Protein AF-A0AAU2HCH5-F1 (afdb_monomer_lite)

Organism: NCBI:txid2975636

Sequence (55 aa):
MGFREDTVRARQAGYTAARAGRPLTDCPHSADSLLRLAWVRGYKAAHPPSVEVTD

Structure (mmCIF, N/CA/C/O backbone):
data_AF-A0AAU2HCH5-F1
#
_entry.id   AF-A0AAU2HCH5-F1
#
loop_
_atom_site.group_PDB
_atom_site.id
_atom_site.type_symbol
_atom_site.label_atom_id
_atom_site.label_alt_id
_atom_site.label_comp_id
_atom_site.label_asym_id
_atom_site.label_entity_id
_atom_site.label_seq_id
_atom_site.pdbx_PDB_ins_code
_atom_site.Cartn_x
_atom_site.Cartn_y
_atom_site.Cartn_z
_atom_site.occupancy
_atom_site.B_iso_or_equiv
_atom_site.auth_seq_id
_atom_site.auth_comp_id
_atom_site.auth_asym_id
_atom_site.auth_atom_id
_atom_site.pdbx_PDB_model_num
ATOM 1 N N . MET A 1 1 ? 9.309 0.183 -18.534 1.00 58.97 1 MET A N 1
ATOM 2 C CA . MET A 1 1 ? 9.047 0.553 -17.125 1.00 58.97 1 MET A CA 1
ATOM 3 C C . MET A 1 1 ? 10.186 -0.006 -16.296 1.00 58.97 1 MET A C 1
ATOM 5 O O . MET A 1 1 ? 10.587 -1.134 -16.565 1.00 58.97 1 MET A O 1
ATOM 9 N N . GLY A 1 2 ? 10.775 0.794 -15.408 1.00 86.00 2 GLY A N 1
ATOM 10 C CA . GLY A 1 2 ? 11.963 0.408 -14.637 1.00 86.00 2 GLY A CA 1
ATOM 11 C C . GLY A 1 2 ? 11.721 0.421 -13.129 1.00 86.00 2 GLY A C 1
ATOM 12 O O . GLY A 1 2 ? 10.895 1.182 -12.635 1.00 86.00 2 GLY A O 1
ATOM 13 N N . PHE A 1 3 ? 12.521 -0.347 -12.385 1.00 88.62 3 PHE A N 1
ATOM 14 C CA . PHE A 1 3 ? 12.374 -0.560 -10.937 1.00 88.62 3 PHE A CA 1
ATOM 15 C C . PHE A 1 3 ? 12.245 0.733 -10.101 1.00 88.62 3 PHE A C 1
ATOM 17 O O . PHE A 1 3 ? 11.466 0.802 -9.148 1.00 88.62 3 PHE A O 1
ATOM 24 N N . ARG A 1 4 ? 12.976 1.798 -10.468 1.00 90.62 4 ARG A N 1
ATOM 25 C CA . ARG A 1 4 ? 12.872 3.114 -9.809 1.00 90.62 4 ARG A CA 1
ATOM 26 C C . ARG A 1 4 ? 11.500 3.755 -10.022 1.00 90.62 4 ARG A C 1
ATOM 28 O O . ARG A 1 4 ? 10.933 4.316 -9.090 1.00 90.62 4 ARG A O 1
ATOM 35 N N . GLU A 1 5 ? 10.985 3.666 -11.241 1.00 95.31 5 GLU A N 1
ATOM 36 C CA . GLU A 1 5 ? 9.668 4.172 -11.617 1.00 95.31 5 GLU A CA 1
ATOM 37 C C . GLU A 1 5 ? 8.567 3.412 -10.864 1.00 95.31 5 GLU A C 1
ATOM 39 O O . GLU A 1 5 ? 7.681 4.029 -10.272 1.00 95.31 5 GLU A O 1
ATOM 44 N N . ASP A 1 6 ? 8.684 2.084 -10.790 1.00 95.69 6 ASP A N 1
ATOM 45 C CA . ASP A 1 6 ? 7.739 1.222 -10.073 1.00 95.69 6 ASP A CA 1
ATOM 46 C C . ASP A 1 6 ? 7.728 1.520 -8.570 1.00 95.69 6 ASP A C 1
ATOM 48 O O . ASP A 1 6 ? 6.669 1.584 -7.948 1.00 95.69 6 ASP A O 1
ATOM 52 N N . THR A 1 7 ? 8.896 1.802 -7.990 1.00 96.69 7 THR A N 1
ATOM 53 C CA . THR A 1 7 ? 9.025 2.212 -6.583 1.00 96.69 7 THR A CA 1
ATOM 54 C C . THR A 1 7 ? 8.295 3.532 -6.311 1.00 96.69 7 THR A C 1
ATOM 56 O O . THR A 1 7 ? 7.594 3.659 -5.303 1.00 96.69 7 THR A O 1
ATOM 59 N N . VAL A 1 8 ? 8.435 4.522 -7.201 1.00 97.50 8 VAL A N 1
ATOM 60 C CA . VAL A 1 8 ? 7.742 5.817 -7.069 1.00 97.50 8 VAL A CA 1
ATOM 61 C C . VAL A 1 8 ? 6.229 5.628 -7.176 1.00 97.50 8 VAL A C 1
ATOM 63 O O . VAL A 1 8 ? 5.492 6.139 -6.330 1.00 97.50 8 VAL A O 1
ATOM 66 N N . ARG A 1 9 ? 5.763 4.843 -8.155 1.00 97.25 9 ARG A N 1
ATOM 67 C CA . ARG A 1 9 ? 4.333 4.536 -8.320 1.00 97.25 9 ARG A CA 1
ATOM 68 C C . ARG A 1 9 ? 3.768 3.793 -7.114 1.00 97.25 9 ARG A C 1
ATOM 70 O O . ARG A 1 9 ? 2.705 4.166 -6.628 1.00 97.25 9 ARG A O 1
ATOM 77 N N . ALA A 1 10 ? 4.491 2.803 -6.592 1.00 97.94 10 ALA A N 1
ATOM 78 C CA . ALA A 1 10 ? 4.089 2.066 -5.399 1.00 97.94 10 ALA A CA 1
ATOM 79 C C . ALA A 1 10 ? 3.945 3.003 -4.191 1.00 97.94 10 ALA A C 1
ATOM 81 O O . ALA A 1 10 ? 2.924 2.968 -3.503 1.00 97.94 10 ALA A O 1
ATOM 82 N N . ARG A 1 11 ? 4.910 3.910 -3.975 1.00 98.00 11 ARG A N 1
ATOM 83 C CA . ARG A 1 11 ? 4.830 4.923 -2.910 1.00 98.00 11 ARG A CA 1
ATOM 84 C C . ARG A 1 11 ? 3.617 5.837 -3.072 1.00 98.00 11 ARG A C 1
ATOM 86 O O . ARG A 1 11 ? 2.902 6.063 -2.098 1.00 98.00 11 ARG A O 1
ATOM 93 N N . GLN A 1 12 ? 3.364 6.337 -4.280 1.00 98.25 12 GLN A N 1
ATOM 94 C CA . GLN A 1 12 ? 2.210 7.199 -4.535 1.00 98.25 12 GLN A CA 1
ATOM 95 C C . GLN A 1 12 ? 0.886 6.457 -4.307 1.00 98.25 12 GLN A C 1
ATOM 97 O O . GLN A 1 12 ? -0.022 6.998 -3.682 1.00 98.25 12 GLN A O 1
ATOM 102 N N . ALA A 1 13 ? 0.790 5.202 -4.750 1.00 98.06 13 ALA A N 1
ATOM 103 C CA . ALA A 1 13 ? -0.396 4.376 -4.552 1.00 98.06 13 ALA A CA 1
ATOM 104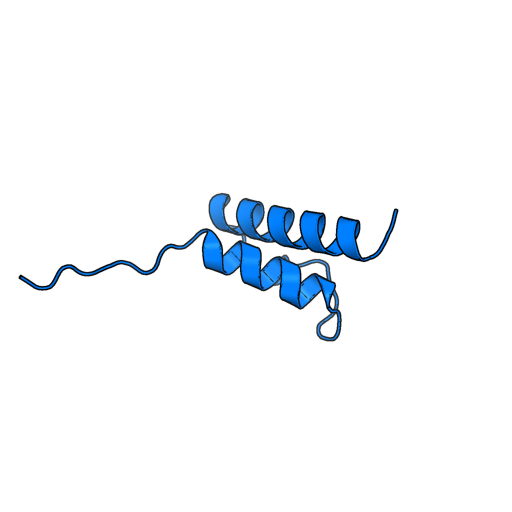 C C . ALA A 1 13 ? -0.703 4.155 -3.063 1.00 98.06 13 ALA A C 1
ATOM 106 O O . ALA A 1 13 ? -1.862 4.249 -2.660 1.00 98.06 13 ALA A O 1
ATOM 107 N N . GLY A 1 14 ? 0.322 3.922 -2.237 1.00 97.69 14 GLY A N 1
ATOM 108 C CA . GLY A 1 14 ? 0.149 3.787 -0.791 1.00 97.69 14 GLY A CA 1
ATOM 109 C C . GLY A 1 14 ? -0.342 5.069 -0.130 1.00 97.69 14 GLY A C 1
ATOM 110 O O . GLY A 1 14 ? -1.264 5.026 0.682 1.00 97.69 14 GLY A O 1
ATOM 111 N N . TYR A 1 15 ? 0.213 6.215 -0.526 1.00 97.81 15 TYR A N 1
ATOM 112 C CA . TYR A 1 15 ? -0.244 7.521 -0.049 1.00 97.81 15 TYR A CA 1
ATOM 113 C C . TYR A 1 15 ? -1.725 7.759 -0.379 1.00 97.81 15 TYR A C 1
ATOM 115 O O . TYR A 1 15 ? -2.511 8.119 0.498 1.00 97.81 15 TYR A O 1
ATOM 123 N N . THR A 1 16 ? -2.130 7.497 -1.624 1.00 97.62 16 THR A N 1
ATOM 124 C CA . THR A 1 16 ? -3.528 7.637 -2.055 1.00 97.62 16 THR A CA 1
ATOM 125 C C . THR A 1 16 ? -4.457 6.682 -1.304 1.00 97.62 16 THR A C 1
ATOM 127 O O . THR A 1 16 ? -5.537 7.095 -0.889 1.00 97.62 16 THR A O 1
ATOM 130 N N . ALA A 1 17 ? -4.046 5.429 -1.084 1.00 97.25 17 ALA A N 1
ATOM 131 C CA . ALA A 1 17 ? -4.834 4.452 -0.331 1.00 97.25 17 ALA A CA 1
ATOM 132 C C . ALA A 1 17 ? -5.107 4.917 1.107 1.00 97.25 17 ALA A C 1
ATOM 134 O O . ALA A 1 17 ? -6.253 4.880 1.550 1.00 97.25 17 ALA A O 1
ATOM 135 N N . ALA A 1 18 ? -4.083 5.430 1.793 1.00 96.25 18 ALA A N 1
ATOM 136 C CA . ALA A 1 18 ? -4.231 6.002 3.126 1.00 96.25 18 ALA A CA 1
ATOM 137 C C . ALA A 1 18 ? -5.171 7.216 3.143 1.00 96.25 18 ALA A C 1
ATOM 139 O O . ALA A 1 18 ? -6.069 7.288 3.977 1.00 96.25 18 ALA A O 1
ATOM 140 N N . ARG A 1 19 ? -5.022 8.145 2.189 1.00 95.38 19 ARG A N 1
ATOM 141 C CA . ARG A 1 19 ? -5.921 9.309 2.057 1.00 95.38 19 ARG A CA 1
ATOM 142 C C . ARG A 1 19 ? -7.371 8.915 1.769 1.00 95.38 19 ARG A C 1
ATOM 144 O O . ARG A 1 19 ? -8.274 9.649 2.152 1.00 95.38 19 ARG A O 1
ATOM 151 N N . ALA A 1 20 ? -7.582 7.777 1.115 1.00 96.56 20 ALA A N 1
ATOM 152 C CA . ALA A 1 20 ? -8.899 7.210 0.850 1.00 96.56 20 ALA A CA 1
ATOM 153 C C . ALA A 1 20 ? -9.454 6.360 2.013 1.00 96.56 20 ALA A C 1
ATOM 155 O O . ALA A 1 20 ? -10.533 5.793 1.872 1.00 96.56 20 ALA A O 1
ATOM 156 N N . GLY A 1 21 ? -8.731 6.227 3.134 1.00 95.56 21 GLY A N 1
ATOM 157 C CA . GLY A 1 21 ? -9.155 5.412 4.281 1.00 95.56 21 GLY A CA 1
ATOM 158 C C . GLY A 1 21 ? -9.146 3.900 4.023 1.00 95.56 21 GLY A C 1
ATOM 159 O O . GLY A 1 21 ? -9.780 3.148 4.760 1.00 95.56 21 GLY A O 1
ATOM 160 N N . ARG A 1 22 ? -8.453 3.438 2.974 1.00 96.81 22 ARG A N 1
ATOM 161 C CA . ARG A 1 22 ? -8.339 2.007 2.653 1.00 96.81 22 ARG A CA 1
ATOM 162 C C . ARG A 1 22 ? -7.406 1.312 3.644 1.00 96.81 22 ARG A C 1
ATOM 164 O O . ARG A 1 22 ? -6.426 1.928 4.045 1.00 96.81 22 ARG A O 1
ATOM 171 N N . PRO A 1 23 ? -7.639 0.042 4.006 1.00 94.75 23 PRO A N 1
ATOM 172 C CA . PRO A 1 23 ? -6.782 -0.660 4.955 1.00 94.75 23 PRO A CA 1
ATOM 173 C C . PRO A 1 23 ? -5.405 -1.003 4.362 1.00 94.75 23 PRO A C 1
ATOM 175 O O . PRO A 1 23 ? -5.239 -1.162 3.154 1.00 94.75 23 PRO A O 1
ATOM 178 N N . LEU A 1 24 ? -4.405 -1.209 5.229 1.00 92.88 24 LEU A N 1
ATOM 179 C CA . LEU A 1 2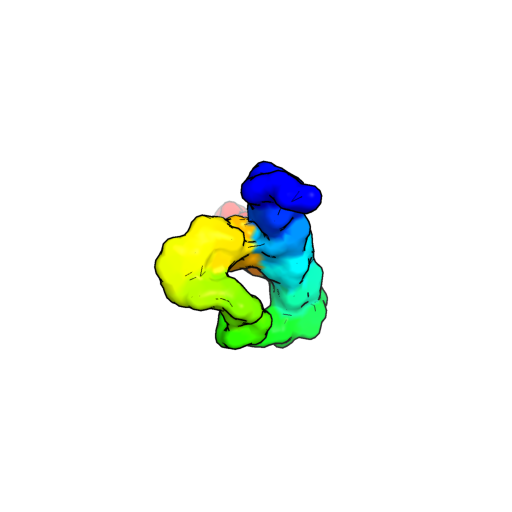4 ? -3.045 -1.613 4.829 1.00 92.88 24 LEU A CA 1
ATOM 180 C C . LEU A 1 24 ? -3.016 -2.960 4.071 1.00 92.88 24 LEU A C 1
ATOM 182 O O . LEU A 1 24 ? -2.107 -3.216 3.280 1.00 92.88 24 LEU A O 1
ATOM 186 N N . THR A 1 25 ? -4.007 -3.823 4.313 1.00 94.94 25 THR A N 1
ATOM 187 C CA . THR A 1 25 ? -4.181 -5.124 3.646 1.00 94.94 25 THR A CA 1
ATOM 188 C C . THR A 1 25 ? -4.476 -5.002 2.153 1.00 94.94 25 THR A C 1
ATOM 190 O O . THR A 1 25 ? -4.266 -5.970 1.432 1.00 94.94 25 THR A O 1
ATOM 193 N N . ASP A 1 26 ? -4.872 -3.819 1.673 1.00 96.12 26 ASP A N 1
ATOM 194 C CA . ASP A 1 26 ? -5.122 -3.556 0.250 1.00 96.12 26 ASP A CA 1
ATOM 195 C C . ASP A 1 26 ? -3.838 -3.404 -0.579 1.00 96.12 26 ASP A C 1
ATOM 197 O O . ASP A 1 26 ? -3.903 -3.220 -1.797 1.00 96.12 26 ASP A O 1
ATOM 201 N N . CYS A 1 27 ? -2.660 -3.451 0.052 1.00 96.00 27 CYS A N 1
ATOM 202 C CA . CYS A 1 27 ? -1.393 -3.419 -0.666 1.00 96.00 27 CYS A CA 1
ATOM 203 C C . CYS A 1 27 ? -1.283 -4.626 -1.625 1.00 96.00 27 CYS A C 1
ATOM 205 O O . CYS A 1 27 ? -1.234 -5.764 -1.153 1.00 96.00 27 CYS A O 1
ATOM 207 N N . PRO A 1 28 ? -1.163 -4.408 -2.952 1.00 94.88 28 PRO A N 1
ATOM 208 C CA . PRO A 1 28 ? -1.178 -5.486 -3.946 1.00 94.88 28 PRO A CA 1
ATOM 209 C C . PRO A 1 28 ? 0.164 -6.226 -4.063 1.00 94.88 28 PRO A C 1
ATOM 211 O O . PRO A 1 28 ? 0.285 -7.190 -4.815 1.00 94.88 28 PRO A O 1
ATOM 214 N N . HIS A 1 29 ? 1.202 -5.757 -3.367 1.00 95.69 29 HIS A N 1
ATOM 215 C CA . HIS A 1 29 ? 2.549 -6.309 -3.453 1.00 95.69 29 HIS A CA 1
ATOM 216 C C . HIS A 1 29 ? 2.777 -7.388 -2.386 1.00 95.69 29 HIS A C 1
ATOM 218 O O . HIS A 1 29 ? 2.394 -7.223 -1.220 1.00 95.69 29 HIS A O 1
ATOM 224 N N . SER A 1 30 ? 3.454 -8.473 -2.775 1.00 93.75 30 SER A N 1
ATOM 225 C CA . SER A 1 30 ? 3.841 -9.566 -1.875 1.00 93.75 30 SER A CA 1
ATOM 226 C C . SER A 1 30 ? 4.698 -9.076 -0.703 1.00 93.75 30 SER A C 1
ATOM 228 O O . SER A 1 30 ? 5.357 -8.037 -0.792 1.00 93.75 30 SER A O 1
ATOM 230 N N . ALA A 1 31 ? 4.675 -9.822 0.407 1.00 88.25 31 ALA A N 1
ATOM 231 C CA . ALA A 1 31 ? 5.344 -9.464 1.661 1.00 88.25 31 ALA A CA 1
ATOM 232 C C . ALA A 1 31 ? 6.833 -9.111 1.480 1.00 88.25 31 ALA A C 1
ATOM 234 O O . ALA A 1 31 ? 7.285 -8.103 2.021 1.00 88.25 31 ALA A O 1
ATOM 235 N N . ASP A 1 32 ? 7.544 -9.874 0.648 1.00 91.25 32 ASP A N 1
ATOM 236 C CA . ASP A 1 32 ? 8.991 -9.742 0.428 1.00 91.25 32 ASP A CA 1
ATOM 237 C C . ASP A 1 32 ? 9.364 -8.731 -0.671 1.00 91.25 32 ASP A C 1
ATOM 239 O O . ASP A 1 32 ? 10.538 -8.524 -0.981 1.00 91.25 32 ASP A O 1
ATOM 243 N N . SER A 1 33 ? 8.377 -8.081 -1.296 1.00 94.38 33 SER A N 1
ATOM 244 C CA . SER A 1 33 ? 8.629 -7.143 -2.387 1.00 94.38 33 SER A CA 1
ATOM 245 C C . SER A 1 33 ? 9.120 -5.786 -1.878 1.00 94.38 33 SE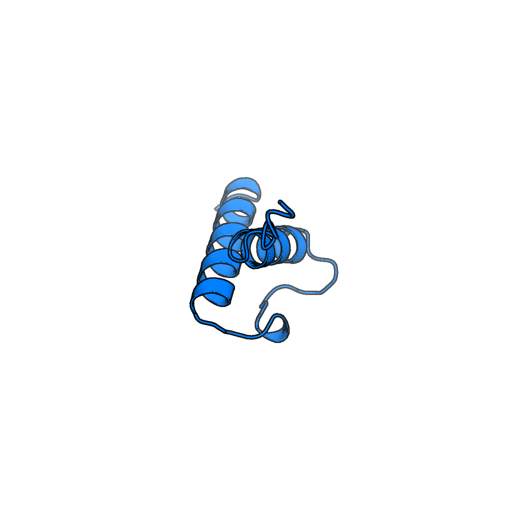R A C 1
ATOM 247 O O . SER A 1 33 ? 8.473 -5.130 -1.057 1.00 94.38 33 SER A O 1
ATOM 249 N N . LEU A 1 34 ? 10.194 -5.266 -2.480 1.00 95.44 34 LEU A N 1
ATOM 250 C CA . LEU A 1 34 ? 10.628 -3.877 -2.279 1.00 95.44 34 LEU A CA 1
ATOM 251 C C . LEU A 1 34 ? 9.537 -2.855 -2.661 1.00 95.44 34 LEU A C 1
ATOM 253 O O . LEU A 1 34 ? 9.491 -1.758 -2.098 1.00 95.44 34 LEU A O 1
ATOM 257 N N . LEU A 1 35 ? 8.604 -3.224 -3.546 1.00 97.25 35 LEU A N 1
ATOM 258 C CA . LEU A 1 35 ? 7.449 -2.387 -3.882 1.00 97.25 35 LEU A CA 1
ATOM 259 C C . LEU A 1 35 ? 6.445 -2.303 -2.724 1.00 97.25 35 LEU A C 1
ATOM 261 O O . LEU A 1 35 ? 5.863 -1.241 -2.500 1.00 97.25 35 LEU A O 1
ATOM 265 N N . ARG A 1 36 ? 6.299 -3.364 -1.917 1.00 97.25 36 ARG A N 1
ATOM 266 C CA . ARG A 1 36 ? 5.486 -3.324 -0.689 1.00 97.25 36 ARG A CA 1
ATOM 267 C C . ARG A 1 36 ? 6.062 -2.332 0.312 1.00 97.25 36 ARG A C 1
ATOM 269 O O . ARG A 1 36 ? 5.320 -1.527 0.868 1.00 97.25 36 ARG A O 1
ATOM 276 N N . LEU A 1 37 ? 7.382 -2.339 0.503 1.00 97.00 37 LEU A N 1
ATOM 277 C CA . LEU A 1 37 ? 8.074 -1.369 1.359 1.00 97.00 37 LEU A CA 1
ATOM 278 C C . LEU A 1 37 ? 7.832 0.072 0.891 1.00 97.00 37 LEU A C 1
ATOM 280 O O . LEU A 1 37 ? 7.529 0.946 1.707 1.00 97.00 37 LEU A O 1
ATOM 284 N N . ALA A 1 38 ? 7.932 0.323 -0.416 1.00 97.69 38 ALA A N 1
ATOM 285 C CA . ALA A 1 38 ? 7.665 1.636 -0.994 1.00 97.69 38 ALA A CA 1
ATOM 286 C C . ALA A 1 38 ? 6.213 2.085 -0.762 1.00 97.69 38 ALA A C 1
ATOM 288 O O . ALA A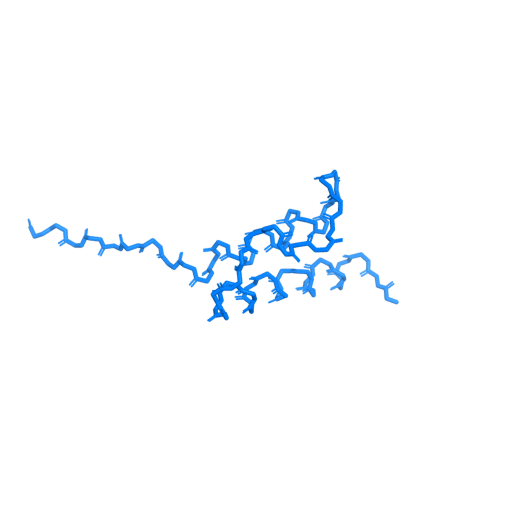 1 38 ? 5.986 3.209 -0.305 1.00 97.69 38 ALA A O 1
ATOM 289 N N . TRP A 1 39 ? 5.251 1.190 -0.993 1.00 98.12 39 TRP A N 1
ATOM 290 C CA . TRP A 1 39 ? 3.828 1.433 -0.759 1.00 98.12 39 TRP A CA 1
ATOM 291 C C . TRP A 1 39 ? 3.529 1.754 0.709 1.00 98.12 39 TRP A C 1
ATOM 293 O O . TRP A 1 39 ? 2.935 2.790 1.005 1.00 98.12 39 TRP A O 1
ATOM 303 N N . VAL A 1 40 ? 4.027 0.944 1.650 1.00 96.62 40 VAL A N 1
ATOM 304 C CA . VAL A 1 40 ? 3.813 1.153 3.095 1.00 96.62 40 VAL A CA 1
ATOM 305 C C . VAL A 1 40 ? 4.403 2.485 3.565 1.00 96.62 40 VAL A C 1
ATOM 307 O O . VAL A 1 40 ? 3.790 3.175 4.381 1.00 96.62 40 VAL A O 1
ATOM 310 N N . ARG A 1 41 ? 5.566 2.896 3.040 1.00 96.50 41 ARG A N 1
ATOM 311 C CA . ARG A 1 41 ? 6.146 4.218 3.340 1.00 96.50 41 ARG A CA 1
ATOM 312 C C . ARG A 1 41 ? 5.239 5.358 2.877 1.00 96.50 41 ARG A C 1
ATOM 314 O O . ARG A 1 41 ? 5.078 6.329 3.609 1.00 96.50 41 ARG A O 1
ATOM 321 N N . GLY A 1 42 ? 4.646 5.240 1.689 1.00 97.25 42 GLY A N 1
ATOM 322 C CA . GLY A 1 42 ? 3.659 6.202 1.195 1.00 97.25 42 GLY A CA 1
ATOM 323 C C . GLY A 1 42 ? 2.407 6.258 2.067 1.00 97.25 42 GLY A C 1
ATOM 324 O O . GLY A 1 42 ? 1.986 7.339 2.466 1.00 97.25 42 GLY A O 1
ATOM 325 N N . TYR A 1 43 ? 1.874 5.090 2.427 1.00 96.69 43 TYR A N 1
ATOM 326 C CA . TYR A 1 43 ? 0.694 4.953 3.282 1.00 96.69 43 TYR A CA 1
ATOM 327 C C . TYR A 1 43 ? 0.885 5.617 4.653 1.00 96.69 43 TYR A C 1
ATOM 329 O O . TYR A 1 43 ? 0.036 6.378 5.119 1.00 96.69 43 TYR A O 1
ATOM 337 N N . LYS A 1 44 ? 2.036 5.379 5.294 1.00 95.12 44 LYS A N 1
ATOM 338 C CA . LYS A 1 44 ? 2.378 6.017 6.574 1.00 95.12 44 LYS A CA 1
ATOM 339 C C . LYS A 1 44 ? 2.572 7.527 6.433 1.00 95.12 44 LYS A C 1
ATOM 341 O O . LYS A 1 44 ? 2.124 8.263 7.294 1.00 95.12 44 LYS A O 1
ATOM 346 N N . ALA A 1 45 ? 3.177 7.996 5.341 1.00 94.75 45 ALA A N 1
ATOM 347 C CA . ALA A 1 45 ? 3.415 9.425 5.123 1.00 94.75 45 ALA A CA 1
ATOM 348 C C . ALA A 1 45 ? 2.128 10.259 4.971 1.00 94.75 45 ALA A C 1
ATOM 350 O O . ALA A 1 45 ? 2.156 11.464 5.197 1.00 94.75 45 ALA A O 1
ATOM 351 N N . ALA A 1 46 ? 1.008 9.641 4.587 1.00 93.94 46 ALA A N 1
ATOM 352 C CA . ALA A 1 46 ? -0.290 10.314 4.521 1.00 93.94 46 ALA A CA 1
ATOM 353 C C . ALA A 1 46 ? -0.906 10.606 5.900 1.00 93.94 46 ALA A C 1
ATOM 355 O O . ALA A 1 46 ? -1.810 11.435 5.992 1.00 93.94 46 ALA A O 1
ATOM 356 N N . HIS A 1 47 ? -0.416 9.940 6.946 1.00 79.94 47 HIS A N 1
ATOM 357 C CA . HIS A 1 47 ? -0.786 10.182 8.331 1.00 79.94 47 HIS A CA 1
ATOM 358 C C . HIS A 1 47 ? 0.378 10.941 8.976 1.00 79.94 47 HIS A C 1
ATOM 360 O O . HIS A 1 47 ? 1.332 10.303 9.431 1.00 79.94 47 HIS A O 1
ATOM 366 N N . PRO A 1 48 ? 0.384 12.288 8.964 1.00 65.38 48 PRO A N 1
ATOM 367 C CA . PRO A 1 48 ? 1.379 13.013 9.740 1.00 65.38 48 PRO A CA 1
ATOM 368 C C . PRO A 1 48 ? 1.289 12.538 11.198 1.00 65.38 48 PRO A C 1
ATOM 370 O O . PRO A 1 48 ? 0.178 12.268 11.666 1.00 65.38 48 PRO A O 1
ATOM 373 N N . PRO A 1 49 ? 2.419 12.394 11.915 1.00 59.28 49 PRO A N 1
ATOM 374 C CA . PRO A 1 49 ? 2.340 12.197 13.351 1.00 59.28 49 PRO A CA 1
ATOM 375 C C . PRO A 1 49 ? 1.525 13.366 13.890 1.00 59.28 49 PRO A C 1
ATOM 377 O O . PRO A 1 49 ? 1.835 14.520 13.584 1.00 59.28 49 PRO A O 1
ATOM 380 N N . SER A 1 50 ? 0.450 13.070 14.614 1.00 56.25 50 SER A N 1
ATOM 381 C CA . SER A 1 50 ? -0.231 14.073 15.415 1.00 56.25 50 SER A CA 1
ATOM 382 C C . SER A 1 50 ? 0.840 14.672 16.317 1.00 56.25 50 SER A C 1
ATOM 384 O O . SER A 1 50 ? 1.285 14.029 17.264 1.00 56.25 50 SER A O 1
ATOM 386 N N . VAL A 1 51 ? 1.348 15.850 15.961 1.00 61.72 51 VAL A N 1
ATOM 387 C CA . VAL A 1 51 ? 2.139 16.648 16.884 1.00 61.72 51 VAL A CA 1
ATOM 388 C C . VAL A 1 51 ? 1.111 17.124 17.894 1.00 61.72 51 VAL A C 1
ATOM 390 O O . VAL A 1 51 ? 0.446 18.135 17.683 1.00 61.72 51 VAL A O 1
ATOM 393 N N . GLU A 1 52 ? 0.895 16.329 18.940 1.00 63.25 52 GLU A N 1
ATOM 394 C CA . GLU A 1 52 ? 0.367 16.862 20.186 1.00 63.25 52 GLU A CA 1
ATOM 395 C C . GLU A 1 52 ? 1.396 17.891 20.644 1.00 63.25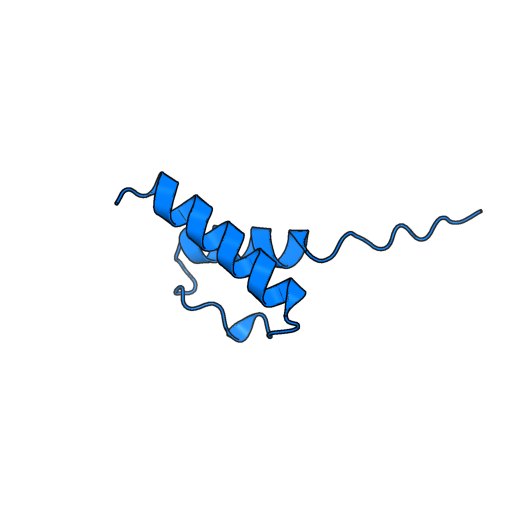 52 GLU A C 1
ATOM 397 O O . GLU A 1 52 ? 2.477 17.562 21.128 1.00 63.25 52 GLU A O 1
ATOM 402 N N . VAL A 1 53 ? 1.091 19.154 20.361 1.00 65.38 53 VAL A N 1
ATOM 403 C CA . VAL A 1 53 ? 1.760 20.293 20.969 1.00 65.38 53 VAL A CA 1
ATOM 404 C C . VAL A 1 53 ? 1.364 20.238 22.439 1.00 65.38 53 VAL A C 1
ATOM 406 O O . VAL A 1 53 ? 0.265 20.650 22.799 1.00 65.38 53 VAL A O 1
ATOM 409 N N . THR A 1 54 ? 2.205 19.628 23.269 1.00 62.00 54 THR A N 1
ATOM 410 C CA . THR A 1 54 ? 2.130 19.836 24.713 1.00 62.00 54 THR A CA 1
ATOM 411 C C . THR A 1 54 ? 2.657 21.244 24.975 1.00 62.00 54 THR A C 1
ATOM 413 O O . THR A 1 54 ? 3.813 21.530 24.660 1.00 62.00 54 THR A O 1
ATOM 416 N N . ASP A 1 55 ? 1.747 22.106 25.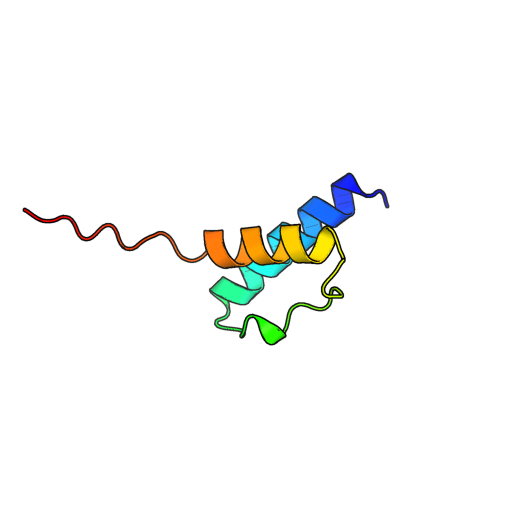428 1.00 56.53 55 ASP A N 1
ATOM 417 C CA . ASP A 1 55 ? 1.998 23.426 26.021 1.00 56.53 55 ASP A CA 1
ATOM 418 C C . ASP A 1 55 ? 2.971 23.332 27.208 1.00 56.53 55 ASP A C 1
ATOM 420 O O . ASP A 1 55 ? 2.819 22.384 28.018 1.00 56.53 55 ASP A O 1
#

InterPro domains:
  IPR007040 Ribosome modulation factor [PF04957] (4-47)
  IPR023200 Ribosome modulation factor domain superfamily [G3DSA:1.10.10.620] (3-53)

Radius of gyration: 12.87 Å; chains: 1; bounding box: 22×33×43 Å

Secondary structure (DSSP, 8-state):
--HHHHHHHHHHHHHHHHHTT--GGG--S-TT-HHHHHHHHHHHHTS--------

pLDDT: mean 89.56, std 13.11, range [56.25, 98.25]

Foldseek 3Di:
DDPVVLLQVLLCQLLVCLVVVHDLVPRPDDPPDPSNVSSPNSVVVNDDPPPPPDD